Protein AF-A0A1B6K1M4-F1 (afdb_monomer_lite)

Secondary structure (DSSP, 8-state):
------SSTT-PPP--TTS------EEEEEEEEEE-SSS-EEEEEEEE-HHHHHHHHS----EEEEEETTEEEEE-HHHHH---SSSEEEEEEEEEETTGGG--PPP------GGGGT----S---SPPPSSPPPPGGG---TT------------S------

Structure (mmCIF, N/CA/C/O backbone):
data_AF-A0A1B6K1M4-F1
#
_entry.id   AF-A0A1B6K1M4-F1
#
loop_
_atom_site.group_PDB
_atom_site.id
_atom_site.type_symbol
_atom_site.label_atom_id
_atom_site.label_alt_id
_atom_site.label_comp_id
_atom_site.label_asym_id
_atom_site.label_entity_id
_atom_site.label_seq_id
_atom_site.pdbx_PDB_ins_code
_atom_site.Cartn_x
_atom_site.Cartn_y
_atom_site.Cartn_z
_atom_site.occupancy
_atom_site.B_iso_or_equiv
_atom_site.auth_seq_id
_atom_site.auth_comp_id
_atom_site.auth_asym_id
_atom_site.auth_atom_id
_atom_site.pdbx_PDB_model_num
ATOM 1 N N . VAL A 1 1 ? -6.035 -0.391 -32.136 1.00 66.00 1 VAL A N 1
ATOM 2 C CA . VAL A 1 1 ? -5.223 0.478 -31.255 1.00 66.00 1 VAL A CA 1
ATOM 3 C C . VAL A 1 1 ? -3.779 0.277 -31.659 1.00 66.00 1 VAL A C 1
ATOM 5 O O . VAL A 1 1 ? -3.335 -0.863 -31.642 1.00 66.00 1 VAL A O 1
ATOM 8 N N . ASN A 1 2 ? -3.099 1.333 -32.099 1.00 81.31 2 ASN A N 1
ATOM 9 C CA . ASN A 1 2 ? -1.669 1.276 -32.398 1.00 81.31 2 ASN A CA 1
ATOM 10 C C . ASN A 1 2 ? -0.923 1.697 -31.135 1.00 81.31 2 ASN A C 1
ATOM 12 O O . ASN A 1 2 ? -1.184 2.777 -30.614 1.00 81.31 2 ASN A O 1
ATOM 16 N N . ILE A 1 3 ? -0.060 0.822 -30.622 1.00 83.56 3 ILE A N 1
ATOM 17 C CA . ILE A 1 3 ? 0.713 1.065 -29.404 1.00 83.56 3 ILE A CA 1
ATOM 18 C C . ILE A 1 3 ? 2.174 1.167 -29.810 1.00 83.56 3 ILE A C 1
ATOM 20 O O . ILE A 1 3 ? 2.714 0.246 -30.422 1.00 83.56 3 ILE A O 1
ATOM 24 N N . THR A 1 4 ? 2.801 2.276 -29.439 1.00 86.50 4 THR A N 1
ATOM 25 C CA . THR A 1 4 ? 4.212 2.536 -29.704 1.00 86.50 4 THR A CA 1
ATOM 26 C C . THR A 1 4 ? 4.883 2.883 -28.388 1.00 86.50 4 THR A C 1
ATOM 28 O O . THR A 1 4 ? 4.368 3.690 -27.617 1.00 86.50 4 THR A O 1
ATOM 31 N N . LYS A 1 5 ? 6.030 2.260 -28.119 1.00 85.31 5 LYS A N 1
ATOM 32 C CA . LYS A 1 5 ? 6.867 2.621 -26.977 1.00 85.31 5 LYS A CA 1
ATOM 33 C C . LYS A 1 5 ? 7.569 3.946 -27.279 1.00 85.31 5 LYS A C 1
ATOM 35 O O . LYS A 1 5 ? 8.157 4.083 -28.346 1.00 85.31 5 LYS A O 1
ATOM 40 N N . LEU A 1 6 ? 7.528 4.879 -26.333 1.00 83.56 6 LEU A N 1
ATOM 41 C CA . LEU A 1 6 ? 8.343 6.092 -26.370 1.00 83.56 6 LEU A CA 1
ATOM 42 C C . LEU A 1 6 ? 9.733 5.787 -25.796 1.00 83.56 6 LEU A C 1
ATOM 44 O O . LEU A 1 6 ? 9.848 5.098 -24.777 1.00 83.56 6 LEU A O 1
ATOM 48 N N . ASP A 1 7 ? 10.785 6.271 -26.457 1.00 75.50 7 ASP A N 1
ATOM 49 C CA . ASP A 1 7 ? 12.167 6.057 -26.011 1.00 75.50 7 ASP A CA 1
ATOM 50 C C . ASP A 1 7 ? 12.537 6.992 -24.856 1.00 75.50 7 ASP A C 1
ATOM 52 O O . ASP A 1 7 ? 13.331 6.618 -23.984 1.00 75.50 7 ASP A O 1
ATOM 56 N N . ARG A 1 8 ? 11.935 8.187 -24.810 1.00 71.06 8 ARG A N 1
ATOM 57 C CA . ARG A 1 8 ? 12.034 9.120 -23.685 1.00 71.06 8 ARG A CA 1
ATOM 58 C C . ARG A 1 8 ? 10.644 9.549 -23.210 1.00 71.06 8 ARG A C 1
ATOM 60 O O . ARG A 1 8 ? 9.743 9.706 -24.029 1.00 71.06 8 ARG A O 1
ATOM 67 N N . PRO A 1 9 ? 10.473 9.788 -21.899 1.00 64.56 9 PRO A N 1
ATOM 68 C CA . PRO A 1 9 ? 9.191 10.213 -21.335 1.00 64.56 9 PRO A CA 1
ATOM 69 C C . PRO A 1 9 ? 8.696 11.561 -21.888 1.00 64.56 9 PRO A C 1
ATOM 71 O O . PRO A 1 9 ? 7.492 11.761 -21.982 1.00 64.56 9 PRO A O 1
ATOM 74 N N . ASP A 1 10 ? 9.607 12.443 -22.318 1.00 65.38 10 ASP A N 1
ATOM 75 C CA . ASP A 1 10 ? 9.283 13.774 -22.859 1.00 65.38 10 ASP A CA 1
ATOM 76 C C . ASP A 1 10 ? 9.211 13.821 -24.398 1.00 65.38 10 ASP A C 1
ATOM 78 O O . ASP A 1 10 ? 9.117 14.907 -24.984 1.00 65.38 10 ASP A O 1
ATOM 82 N N . ASP A 1 11 ? 9.301 12.674 -25.084 1.00 67.19 11 ASP A N 1
ATOM 83 C CA . ASP A 1 11 ? 9.216 12.654 -26.545 1.00 67.19 11 ASP A CA 1
ATOM 84 C C . ASP A 1 11 ? 7.816 13.113 -26.978 1.00 67.19 11 ASP A C 1
ATOM 86 O O . ASP A 1 11 ? 6.799 12.456 -26.750 1.00 67.19 11 ASP A O 1
ATOM 90 N N . THR A 1 12 ? 7.758 14.285 -27.609 1.00 60.47 12 THR A N 1
ATOM 91 C CA . THR A 1 12 ? 6.511 14.874 -28.094 1.00 60.47 12 THR A CA 1
ATOM 92 C C . THR A 1 12 ? 6.084 14.153 -29.363 1.00 60.47 12 THR A C 1
ATOM 94 O O . THR A 1 12 ? 6.797 14.160 -30.366 1.00 60.47 12 THR A O 1
ATOM 97 N N . ILE A 1 13 ? 4.900 13.540 -29.337 1.00 64.19 13 ILE A N 1
ATOM 98 C CA . ILE A 1 13 ? 4.333 12.901 -30.524 1.00 64.19 13 ILE A CA 1
ATOM 99 C C . ILE A 1 13 ? 3.894 14.018 -31.485 1.00 64.19 13 ILE A C 1
ATOM 101 O O . ILE A 1 13 ? 3.104 14.878 -31.080 1.00 64.19 13 ILE A O 1
ATOM 105 N N . PRO A 1 14 ? 4.391 14.057 -32.737 1.00 58.38 14 PRO A N 1
ATOM 106 C CA . PRO A 1 14 ? 3.958 15.051 -33.708 1.00 58.38 14 PRO A CA 1
ATOM 107 C C . PRO A 1 14 ? 2.439 14.985 -33.887 1.00 58.38 14 PRO A C 1
ATOM 109 O O . PRO A 1 14 ? 1.878 13.929 -34.172 1.00 58.38 14 PRO A O 1
ATOM 112 N N . SER A 1 15 ? 1.759 16.119 -33.717 1.00 56.56 15 SER A N 1
ATOM 113 C CA . SER A 1 15 ? 0.362 16.253 -34.127 1.00 56.56 15 SER A CA 1
ATOM 114 C C . SER A 1 15 ? 0.325 16.257 -35.655 1.00 56.56 15 SER A C 1
ATOM 116 O O . SER A 1 15 ? 0.548 17.295 -36.283 1.00 56.56 15 SER A O 1
ATOM 118 N N . ASP A 1 16 ? 0.063 15.100 -36.259 1.00 57.03 16 ASP A N 1
ATOM 119 C CA . ASP A 1 16 ? -0.242 15.020 -37.686 1.00 57.03 16 ASP A CA 1
ATOM 120 C C . ASP A 1 16 ? -1.590 15.701 -37.932 1.00 57.03 16 ASP A C 1
ATOM 122 O O . ASP A 1 16 ? -2.657 15.106 -37.802 1.00 57.03 16 ASP A O 1
ATOM 126 N N . LYS A 1 17 ? -1.545 16.987 -38.293 1.00 54.59 17 LYS A N 1
ATOM 127 C CA . LYS A 1 17 ? -2.733 17.819 -38.554 1.00 54.59 17 LYS A CA 1
ATOM 128 C C . LYS A 1 17 ? -3.598 17.323 -39.721 1.00 54.59 17 LYS A C 1
ATOM 130 O O . LYS A 1 17 ? -4.690 17.850 -39.916 1.00 54.59 17 LYS A O 1
ATOM 135 N N . GLU A 1 18 ? -3.126 16.343 -40.489 1.00 55.97 18 GLU A N 1
ATOM 136 C CA . GLU A 1 18 ? -3.859 15.737 -41.607 1.00 55.97 18 GLU A CA 1
ATOM 137 C C . GLU A 1 18 ? -4.731 14.542 -41.193 1.00 55.97 18 GLU A C 1
ATOM 139 O O . GLU A 1 18 ? -5.617 14.151 -41.953 1.00 55.97 18 GLU A O 1
ATOM 144 N N . THR A 1 19 ? -4.562 13.999 -39.979 1.00 57.12 19 THR A N 1
ATOM 145 C CA . THR A 1 19 ? -5.352 12.852 -39.508 1.00 57.12 19 THR A CA 1
ATOM 146 C C . THR A 1 19 ? -5.949 13.153 -38.134 1.00 57.12 19 THR A C 1
ATOM 148 O O . THR A 1 19 ? -5.227 13.471 -37.199 1.00 57.12 19 THR A O 1
ATOM 151 N N . TYR A 1 20 ? -7.272 13.031 -37.977 1.00 59.97 20 TYR A N 1
ATOM 152 C CA . TYR A 1 20 ? -7.995 13.193 -36.699 1.00 59.97 20 TYR A CA 1
ATOM 153 C C . TYR A 1 20 ? -7.708 12.053 -35.695 1.00 59.97 20 TYR A C 1
ATOM 155 O O . TYR A 1 20 ? -8.627 11.484 -35.106 1.00 59.97 20 TYR A O 1
ATOM 163 N N . LEU A 1 21 ? -6.450 11.649 -35.532 1.00 68.00 21 LEU A N 1
ATOM 164 C CA . LEU A 1 21 ? -6.063 10.607 -34.589 1.00 68.00 21 LEU A CA 1
ATOM 165 C C . LEU A 1 21 ? -5.816 11.246 -33.224 1.00 68.00 21 LEU A C 1
ATOM 167 O O . LEU A 1 21 ? -4.901 12.046 -33.051 1.00 68.00 21 LEU A O 1
ATOM 171 N N . GLN A 1 22 ? -6.662 10.894 -32.258 1.00 77.44 22 GLN A N 1
ATOM 172 C CA . GLN A 1 22 ? -6.425 11.207 -30.856 1.00 77.44 22 GLN A CA 1
ATOM 173 C C . GLN A 1 22 ? -5.299 10.310 -30.337 1.00 77.44 22 GLN A C 1
ATOM 175 O O . GLN A 1 22 ? -5.372 9.084 -30.449 1.00 77.44 22 GLN A O 1
ATOM 180 N N . THR A 1 23 ? -4.277 10.934 -29.761 1.00 82.00 23 THR A N 1
ATOM 181 C CA . THR A 1 23 ? -3.118 10.251 -29.191 1.00 82.00 23 THR A CA 1
ATOM 182 C C . THR A 1 23 ? -3.053 10.549 -27.704 1.00 82.00 23 THR A C 1
ATOM 184 O O . THR A 1 23 ? -3.084 11.708 -27.305 1.00 82.00 23 THR A O 1
ATOM 187 N N . GLU A 1 24 ? -2.927 9.499 -26.899 1.00 86.81 24 GLU A N 1
ATOM 188 C CA . GLU A 1 24 ? -2.842 9.580 -25.443 1.00 86.81 24 GLU A CA 1
ATOM 189 C C . GLU A 1 24 ? -1.553 8.904 -24.976 1.00 86.81 24 GLU A C 1
ATOM 191 O O . GLU A 1 24 ? -1.190 7.832 -25.469 1.00 86.81 24 GLU A O 1
ATOM 196 N N . VAL A 1 25 ? -0.864 9.529 -24.022 1.00 88.62 25 VAL A N 1
ATOM 197 C CA . VAL A 1 25 ? 0.369 8.996 -23.431 1.00 88.62 25 VAL A CA 1
ATOM 198 C C . VAL A 1 25 ? 0.025 8.300 -22.122 1.00 88.62 25 VAL A C 1
ATOM 200 O O . VAL A 1 25 ? -0.744 8.823 -21.315 1.00 88.62 25 VAL A O 1
ATOM 203 N N . TYR A 1 26 ? 0.599 7.118 -21.913 1.00 91.19 26 TYR A N 1
ATOM 204 C CA . TYR A 1 26 ? 0.410 6.327 -20.704 1.00 91.19 26 TYR A CA 1
ATOM 205 C C . TYR A 1 26 ? 1.756 5.991 -20.068 1.00 91.19 26 TYR A C 1
ATOM 207 O O . TYR A 1 26 ? 2.674 5.547 -20.757 1.00 91.19 26 TYR A O 1
ATOM 215 N N . ASP A 1 27 ? 1.831 6.131 -18.748 1.00 91.00 27 ASP A N 1
ATOM 216 C CA . ASP A 1 27 ? 2.978 5.740 -17.936 1.00 91.00 27 ASP A CA 1
ATOM 217 C C . ASP A 1 27 ? 2.739 4.376 -17.295 1.00 91.00 27 ASP A C 1
ATOM 219 O O . ASP A 1 27 ? 1.635 4.071 -16.836 1.00 91.00 27 ASP A O 1
ATOM 223 N N . LEU A 1 28 ? 3.789 3.559 -17.217 1.00 93.56 28 LEU A N 1
ATOM 224 C CA . LEU A 1 28 ? 3.761 2.339 -16.419 1.00 93.56 28 LEU A CA 1
ATOM 225 C C . LEU A 1 28 ? 3.891 2.718 -14.943 1.00 93.56 28 LEU A C 1
ATOM 227 O O . LEU A 1 28 ? 4.919 3.253 -14.527 1.00 93.56 28 LEU A O 1
ATOM 231 N N . CYS A 1 29 ? 2.876 2.404 -14.144 1.00 93.69 29 CYS A N 1
ATOM 232 C CA . CYS A 1 29 ? 2.844 2.762 -12.726 1.00 93.69 29 CYS A CA 1
ATOM 233 C C . CYS A 1 29 ? 3.091 1.566 -11.810 1.00 93.69 29 CYS A C 1
ATOM 235 O O . CYS A 1 29 ? 3.621 1.736 -10.715 1.00 93.69 29 CYS A O 1
ATOM 237 N N . ALA A 1 30 ? 2.707 0.361 -12.232 1.00 96.88 30 ALA A N 1
ATOM 238 C CA . ALA A 1 30 ? 2.936 -0.843 -11.449 1.00 96.88 30 ALA A CA 1
ATOM 239 C C . ALA A 1 30 ? 3.038 -2.095 -12.318 1.00 96.88 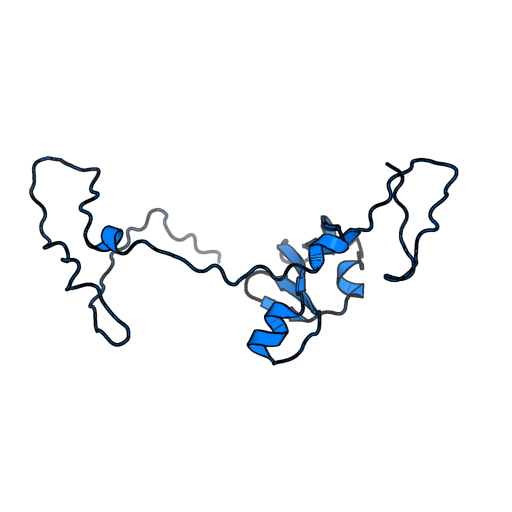30 ALA A C 1
ATOM 241 O O . ALA A 1 30 ? 2.446 -2.178 -13.396 1.00 96.88 30 ALA A O 1
ATOM 242 N N . VAL A 1 31 ? 3.758 -3.090 -11.811 1.00 97.81 31 VAL A N 1
ATOM 243 C CA . VAL A 1 31 ? 3.835 -4.435 -12.374 1.00 97.81 31 VAL A CA 1
ATOM 244 C C . VAL A 1 31 ? 3.700 -5.447 -11.248 1.00 97.81 31 VAL A C 1
ATOM 246 O O . VAL A 1 31 ? 4.410 -5.361 -10.252 1.00 97.81 31 VAL A O 1
ATOM 249 N N . VAL A 1 32 ? 2.823 -6.431 -11.412 1.00 97.81 32 VAL A N 1
ATOM 250 C CA . VAL A 1 32 ? 2.778 -7.609 -10.541 1.00 97.81 32 VAL A CA 1
ATOM 251 C C . VAL A 1 32 ? 3.480 -8.746 -11.259 1.00 97.81 32 VAL A C 1
ATOM 253 O O . VAL A 1 32 ? 3.119 -9.076 -12.392 1.00 97.81 32 VAL A O 1
ATOM 256 N N . CYS A 1 33 ? 4.479 -9.334 -10.610 1.00 96.81 33 CYS A N 1
ATOM 257 C CA . CYS A 1 33 ? 5.224 -10.474 -11.125 1.00 96.81 33 CYS A CA 1
ATOM 258 C C . CYS A 1 33 ? 4.973 -11.704 -10.262 1.00 96.81 33 CYS A C 1
ATOM 260 O O . CYS A 1 33 ? 4.955 -11.621 -9.036 1.00 96.81 33 CYS A O 1
ATOM 262 N N . TYR A 1 34 ? 4.854 -12.850 -10.913 1.00 96.00 34 TYR A N 1
ATOM 263 C CA . TYR A 1 34 ? 4.986 -14.145 -10.276 1.00 96.00 34 TYR A CA 1
ATOM 264 C C . TYR A 1 34 ? 6.462 -14.533 -10.215 1.00 96.00 34 TYR A C 1
ATOM 266 O O . TYR A 1 34 ? 7.156 -14.534 -11.237 1.00 96.00 34 TYR A O 1
ATOM 274 N N . VAL A 1 35 ? 6.930 -14.847 -9.009 1.00 93.94 35 VAL A N 1
ATOM 275 C CA . VAL A 1 35 ? 8.300 -15.275 -8.736 1.00 93.94 35 VAL A CA 1
ATOM 276 C C . VAL A 1 35 ? 8.310 -16.787 -8.517 1.00 93.94 35 VAL A C 1
ATOM 278 O O . VAL A 1 35 ? 7.731 -17.296 -7.557 1.00 93.94 35 VAL A O 1
ATOM 281 N N . HIS A 1 36 ? 8.940 -17.507 -9.445 1.00 86.38 36 HIS A N 1
ATOM 282 C CA . HIS A 1 36 ? 9.072 -18.964 -9.464 1.00 86.38 36 HIS A CA 1
ATOM 283 C C . HIS A 1 36 ? 10.417 -19.397 -8.853 1.00 86.38 36 HIS A C 1
ATOM 285 O O . HIS A 1 36 ? 11.254 -19.978 -9.536 1.00 86.38 36 HIS A O 1
ATOM 291 N N . GLU A 1 37 ? 10.641 -19.094 -7.574 1.00 81.00 37 GLU A N 1
ATOM 292 C CA . GLU A 1 37 ? 11.775 -19.628 -6.796 1.00 81.00 37 GLU A CA 1
ATOM 293 C C . GLU A 1 37 ? 11.280 -20.600 -5.703 1.00 81.00 37 GLU A C 1
ATOM 295 O O . GLU A 1 37 ? 10.177 -21.141 -5.817 1.00 81.00 37 GLU A O 1
ATOM 300 N N . GLU A 1 38 ? 12.082 -20.869 -4.659 1.00 71.31 38 GLU A N 1
ATOM 301 C CA . GLU A 1 38 ? 11.785 -21.871 -3.613 1.00 71.31 38 GLU A CA 1
ATOM 302 C C . GLU A 1 38 ? 10.408 -21.692 -2.961 1.00 71.31 38 GLU A C 1
ATOM 304 O O . GLU A 1 38 ? 9.759 -22.669 -2.582 1.00 71.31 38 GLU A O 1
ATOM 309 N N . ARG A 1 39 ? 9.930 -20.447 -2.880 1.00 76.56 39 ARG A N 1
ATOM 310 C CA . ARG A 1 39 ? 8.562 -20.115 -2.489 1.00 76.56 39 ARG A CA 1
ATOM 311 C C . ARG A 1 39 ? 7.909 -19.319 -3.604 1.00 76.56 39 ARG A C 1
ATOM 313 O O . ARG A 1 39 ? 8.315 -18.205 -3.919 1.00 76.56 39 ARG A O 1
ATOM 320 N N . ARG A 1 40 ? 6.883 -19.919 -4.200 1.00 88.19 40 ARG A N 1
ATOM 321 C CA . ARG A 1 40 ? 6.061 -19.303 -5.240 1.00 88.19 40 ARG A CA 1
ATOM 322 C C . ARG A 1 40 ? 5.306 -18.132 -4.625 1.00 88.19 40 ARG A C 1
ATOM 324 O O . ARG A 1 40 ? 4.444 -18.364 -3.782 1.00 88.19 40 ARG A O 1
ATOM 331 N N . ASN A 1 41 ? 5.617 -16.908 -5.040 1.00 92.94 41 ASN A N 1
ATOM 332 C CA . ASN A 1 41 ? 4.927 -15.721 -4.538 1.00 92.94 41 ASN A CA 1
ATOM 333 C C . ASN A 1 41 ? 4.620 -14.715 -5.651 1.00 92.94 41 ASN A C 1
ATOM 335 O O . ASN A 1 41 ? 5.187 -14.770 -6.747 1.00 92.94 41 ASN A O 1
ATOM 339 N N . LEU A 1 42 ? 3.714 -13.789 -5.358 1.00 96.00 42 LEU A N 1
ATOM 340 C CA . LEU A 1 42 ? 3.471 -12.601 -6.158 1.00 96.00 42 LEU A CA 1
ATOM 341 C C . LEU A 1 42 ? 4.185 -11.413 -5.517 1.00 96.00 42 LEU A C 1
ATOM 343 O O . LEU A 1 42 ? 4.054 -11.168 -4.323 1.00 96.00 42 LEU A O 1
ATOM 347 N N . VAL A 1 43 ? 4.905 -10.649 -6.332 1.00 96.31 43 VAL A N 1
ATOM 348 C CA . VAL A 1 43 ? 5.548 -9.403 -5.907 1.00 96.31 43 VAL A CA 1
ATOM 349 C C . VAL A 1 43 ? 5.004 -8.239 -6.720 1.00 96.31 43 VAL A C 1
ATOM 351 O O . VAL A 1 43 ? 4.838 -8.336 -7.940 1.00 96.31 43 VAL A O 1
ATOM 354 N N . GLY A 1 44 ? 4.721 -7.129 -6.045 1.00 97.81 44 GLY A N 1
ATOM 355 C CA . GLY A 1 44 ? 4.296 -5.884 -6.678 1.00 97.81 44 GLY A CA 1
ATOM 356 C C . GLY A 1 44 ? 5.472 -4.929 -6.815 1.00 97.81 44 GLY A C 1
ATOM 357 O O . GLY A 1 44 ? 6.128 -4.623 -5.830 1.00 97.81 44 GLY A O 1
ATOM 358 N N . ILE A 1 45 ? 5.740 -4.426 -8.013 1.00 98.12 45 ILE A N 1
ATOM 359 C CA . ILE A 1 45 ? 6.731 -3.377 -8.255 1.00 98.12 45 ILE A CA 1
ATOM 360 C C . ILE A 1 45 ? 5.966 -2.120 -8.652 1.00 98.12 45 ILE A C 1
ATOM 362 O O . ILE A 1 45 ? 5.276 -2.128 -9.667 1.00 98.12 45 ILE A O 1
ATOM 366 N N . MET A 1 46 ? 6.036 -1.059 -7.850 1.00 97.31 46 MET A N 1
ATOM 367 C CA . MET A 1 46 ? 5.175 0.122 -7.991 1.00 97.31 46 MET A CA 1
ATOM 368 C C . MET A 1 46 ? 5.983 1.418 -7.963 1.00 97.31 46 MET A C 1
ATOM 370 O O . MET A 1 46 ? 6.904 1.565 -7.158 1.00 97.31 46 MET A O 1
ATOM 374 N N . ASN A 1 47 ? 5.624 2.364 -8.831 1.00 94.81 47 ASN A N 1
ATOM 375 C CA . ASN A 1 47 ? 6.128 3.729 -8.796 1.00 94.81 47 ASN A CA 1
ATOM 376 C C . ASN A 1 47 ? 5.326 4.530 -7.770 1.00 94.81 47 ASN A C 1
ATOM 378 O O . ASN A 1 47 ? 4.123 4.743 -7.929 1.00 94.81 47 ASN A O 1
ATOM 382 N N . VAL A 1 48 ? 5.996 4.972 -6.713 1.00 91.94 48 VAL A N 1
ATOM 383 C CA . VAL A 1 48 ? 5.406 5.825 -5.688 1.00 91.94 48 VAL A CA 1
ATOM 384 C C . VAL A 1 48 ? 5.716 7.274 -6.038 1.00 91.94 48 VAL A C 1
ATOM 386 O O . VAL A 1 48 ? 6.878 7.664 -6.152 1.00 91.94 48 VAL A O 1
ATOM 389 N N . GLY A 1 49 ? 4.658 8.061 -6.236 1.00 87.44 49 GLY A N 1
ATOM 390 C CA . GLY A 1 49 ? 4.756 9.464 -6.623 1.00 87.44 49 GLY A CA 1
ATOM 391 C C . GLY A 1 49 ? 5.219 10.399 -5.493 1.00 87.44 49 GLY A C 1
ATOM 392 O O . GLY A 1 49 ? 5.265 10.019 -4.317 1.00 87.44 49 GLY A O 1
ATOM 393 N N . PRO A 1 50 ? 5.479 11.676 -5.821 1.00 85.31 50 PRO A N 1
ATOM 394 C CA . PRO A 1 50 ? 6.120 12.635 -4.922 1.00 85.31 50 PRO A CA 1
ATOM 395 C C . PRO A 1 50 ? 5.297 12.979 -3.678 1.00 85.31 50 PRO A C 1
ATOM 397 O O . PRO A 1 50 ? 5.869 13.366 -2.665 1.00 85.31 50 PRO A O 1
ATOM 400 N N . GLY A 1 51 ? 3.970 12.815 -3.706 1.00 84.50 51 GLY A N 1
ATOM 401 C CA . GLY A 1 51 ? 3.109 13.160 -2.570 1.00 84.50 51 GLY A CA 1
ATOM 402 C C . GLY A 1 51 ? 3.414 12.365 -1.293 1.00 84.50 51 GLY A C 1
ATOM 403 O O . GLY A 1 51 ? 3.334 12.915 -0.196 1.00 84.50 51 GLY A O 1
ATOM 404 N N . TYR A 1 52 ? 3.796 11.088 -1.410 1.00 85.00 52 TYR A N 1
ATOM 405 C CA . TYR A 1 52 ? 4.227 10.286 -0.258 1.00 85.00 52 TYR A CA 1
ATOM 406 C C . TYR A 1 52 ? 5.585 10.764 0.272 1.00 85.00 52 TYR A C 1
ATOM 408 O O . TYR A 1 52 ? 5.720 11.073 1.456 1.00 85.00 52 TYR A O 1
ATOM 416 N N . HIS A 1 53 ? 6.567 10.903 -0.619 1.00 87.06 53 HIS A N 1
ATOM 417 C CA . HIS A 1 53 ? 7.924 11.331 -0.275 1.00 87.06 53 HIS A CA 1
ATOM 418 C C . HIS A 1 53 ? 7.969 12.743 0.314 1.00 87.06 53 HIS A C 1
ATOM 420 O O . HIS A 1 53 ? 8.755 13.015 1.221 1.00 87.06 53 HIS A O 1
ATOM 426 N N . GLN A 1 54 ? 7.064 13.623 -0.112 1.00 86.88 54 GLN A N 1
ATOM 427 C CA . GLN A 1 54 ? 6.936 14.951 0.467 1.00 86.88 54 GLN A CA 1
ATOM 428 C C . GLN A 1 54 ? 6.470 14.881 1.926 1.00 86.88 54 GLN A C 1
ATOM 430 O O . GLN A 1 54 ? 7.012 15.595 2.766 1.00 86.88 54 GLN A O 1
ATOM 435 N N . ARG A 1 55 ? 5.511 14.003 2.253 1.00 83.88 55 ARG A N 1
ATOM 436 C CA . ARG A 1 55 ? 5.006 13.842 3.628 1.00 83.88 55 ARG A CA 1
ATOM 437 C C . ARG A 1 55 ? 6.007 13.158 4.556 1.00 83.88 55 ARG A C 1
ATOM 439 O O . ARG A 1 55 ? 6.091 13.532 5.719 1.00 83.88 55 ARG A O 1
ATOM 446 N N . THR A 1 56 ? 6.738 12.160 4.064 1.00 85.00 56 THR A N 1
ATOM 447 C CA . THR A 1 56 ? 7.626 11.340 4.905 1.00 85.00 56 THR A CA 1
ATOM 448 C C . THR A 1 56 ? 9.052 11.888 4.989 1.00 85.00 56 THR A C 1
ATOM 450 O O . THR A 1 56 ? 9.660 11.821 6.053 1.00 85.00 56 THR A O 1
ATOM 453 N N . SER A 1 57 ? 9.595 12.432 3.895 1.00 85.25 57 SER A N 1
ATOM 454 C CA . SER A 1 57 ? 10.998 12.871 3.796 1.00 85.25 57 SER A CA 1
ATOM 455 C C . SER A 1 57 ? 11.187 14.300 3.273 1.00 85.25 57 SER A C 1
ATOM 457 O O . SER A 1 57 ? 12.323 14.752 3.149 1.00 85.25 57 SER A O 1
ATOM 459 N N . GLY A 1 58 ? 10.109 15.025 2.952 1.00 86.19 58 GLY A N 1
ATOM 460 C CA . GLY A 1 58 ? 10.175 16.391 2.417 1.00 86.19 58 GLY A CA 1
ATOM 461 C C . GLY A 1 58 ? 10.674 16.492 0.970 1.00 86.19 58 GLY A C 1
ATOM 462 O O . GLY A 1 58 ? 10.894 17.596 0.478 1.00 86.19 58 GLY A O 1
ATOM 463 N N . THR A 1 59 ? 10.856 15.366 0.275 1.00 86.19 59 THR A N 1
ATOM 464 C CA . THR A 1 59 ? 11.384 15.315 -1.095 1.00 86.19 59 THR A CA 1
ATOM 465 C C . THR A 1 59 ? 10.263 15.149 -2.116 1.00 86.19 59 THR A C 1
ATOM 467 O O . THR A 1 59 ? 9.333 14.375 -1.921 1.00 86.19 59 THR A O 1
ATOM 470 N N . THR A 1 60 ? 10.350 15.847 -3.246 1.00 85.81 60 THR A N 1
ATOM 471 C CA . THR A 1 60 ? 9.360 15.777 -4.336 1.00 85.81 60 THR A CA 1
ATOM 472 C C . THR A 1 60 ? 9.828 14.834 -5.444 1.00 85.81 60 THR A C 1
ATOM 474 O O . THR A 1 60 ? 9.867 15.209 -6.615 1.00 85.81 60 THR A O 1
ATOM 477 N N . VAL A 1 61 ? 10.255 13.628 -5.070 1.00 87.62 61 VAL A N 1
ATOM 478 C CA . VAL A 1 61 ? 10.775 12.619 -6.006 1.00 87.62 61 VAL A CA 1
ATOM 479 C C . VAL A 1 61 ? 9.781 11.479 -6.165 1.00 87.62 61 VAL A C 1
ATOM 481 O O . VAL A 1 61 ? 9.086 11.142 -5.212 1.00 87.62 61 VAL A O 1
ATOM 484 N N . SER A 1 62 ? 9.742 10.870 -7.348 1.00 89.44 62 SER A N 1
ATOM 485 C CA . SER A 1 62 ? 9.107 9.565 -7.539 1.00 89.44 62 SER A CA 1
ATOM 486 C C . SER A 1 62 ? 10.149 8.461 -7.388 1.00 89.44 62 SER A C 1
ATOM 488 O O . SER A 1 62 ? 11.271 8.604 -7.878 1.00 89.44 62 SER A O 1
ATOM 490 N N . GLN A 1 63 ? 9.782 7.350 -6.754 1.00 94.19 63 GLN A N 1
ATOM 491 C CA . GLN A 1 63 ? 10.681 6.224 -6.498 1.00 94.19 63 GLN A CA 1
ATOM 492 C C . GLN A 1 63 ? 9.956 4.901 -6.746 1.00 94.19 63 GLN A C 1
ATOM 494 O O . GLN A 1 63 ? 8.802 4.723 -6.366 1.00 94.19 63 GLN A O 1
ATOM 499 N N . TRP A 1 64 ? 10.639 3.954 -7.387 1.00 97.19 64 TRP A N 1
ATOM 500 C CA . TRP A 1 64 ? 10.120 2.599 -7.547 1.00 97.19 64 TRP A CA 1
ATOM 501 C C . TRP A 1 64 ? 10.401 1.764 -6.300 1.00 97.19 64 TRP A C 1
ATOM 503 O O . TRP A 1 64 ? 11.482 1.860 -5.713 1.00 97.19 64 TRP A O 1
ATOM 513 N N . TYR A 1 65 ? 9.438 0.932 -5.924 1.00 97.88 65 TYR A N 1
ATOM 514 C CA . TYR A 1 65 ? 9.512 0.022 -4.785 1.00 97.88 65 TYR A CA 1
ATOM 515 C C . TYR A 1 65 ? 9.067 -1.376 -5.188 1.00 97.88 65 TYR A C 1
ATOM 517 O O . TYR A 1 65 ? 8.133 -1.517 -5.974 1.00 97.88 65 TYR A O 1
ATOM 525 N N . ILE A 1 66 ? 9.703 -2.394 -4.613 1.00 97.62 66 ILE A N 1
ATOM 526 C CA . ILE A 1 66 ? 9.199 -3.765 -4.605 1.00 97.62 66 ILE A CA 1
ATOM 527 C C . ILE A 1 66 ? 8.485 -4.036 -3.279 1.00 97.62 66 ILE A C 1
ATOM 529 O O . ILE A 1 66 ? 8.985 -3.681 -2.211 1.00 97.62 66 ILE A O 1
ATOM 533 N N . PHE A 1 67 ? 7.318 -4.658 -3.378 1.00 97.56 67 PHE A N 1
ATOM 534 C CA . PHE A 1 67 ? 6.444 -5.078 -2.296 1.00 97.56 67 PHE A CA 1
ATOM 535 C C . PHE A 1 67 ? 6.341 -6.601 -2.343 1.00 97.56 67 PHE A C 1
ATOM 537 O O . PHE A 1 67 ? 5.880 -7.169 -3.338 1.00 97.56 67 PHE A O 1
ATOM 544 N N . ASN A 1 68 ? 6.785 -7.243 -1.270 1.00 95.00 68 ASN A N 1
ATOM 545 C CA . ASN A 1 68 ? 6.709 -8.681 -1.053 1.00 95.00 68 ASN A CA 1
ATOM 546 C C . ASN A 1 68 ? 6.178 -8.906 0.365 1.00 95.00 68 ASN A C 1
ATOM 548 O O . ASN A 1 68 ? 6.932 -8.804 1.335 1.00 95.00 68 ASN A O 1
ATOM 552 N N . ASP A 1 69 ? 4.869 -9.119 0.475 1.00 93.00 69 ASP A N 1
ATOM 553 C CA . ASP A 1 69 ? 4.127 -9.129 1.737 1.00 93.00 69 ASP A CA 1
ATOM 554 C C . ASP A 1 69 ? 4.392 -7.857 2.566 1.00 93.00 69 ASP A C 1
ATOM 556 O O . ASP A 1 69 ? 4.004 -6.755 2.177 1.00 93.00 69 ASP A O 1
ATOM 560 N N . PHE A 1 70 ? 5.091 -7.990 3.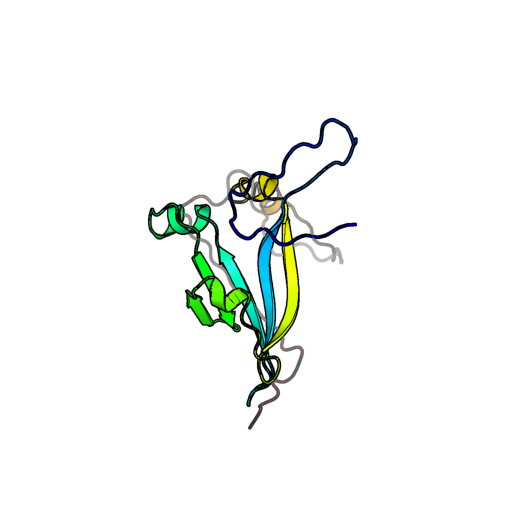695 1.00 94.25 70 PHE A N 1
ATOM 561 C CA . PHE A 1 70 ? 5.463 -6.882 4.581 1.00 94.25 70 PHE A CA 1
ATOM 562 C C . PHE A 1 70 ? 6.824 -6.260 4.231 1.00 94.25 70 PHE A C 1
ATOM 564 O O . PHE A 1 70 ? 7.209 -5.244 4.810 1.00 94.25 70 PHE A O 1
ATOM 571 N N . SER A 1 71 ? 7.578 -6.872 3.312 1.00 95.38 71 SER A N 1
ATOM 572 C CA . SER A 1 71 ? 8.885 -6.385 2.880 1.00 95.38 71 SER A CA 1
ATOM 573 C C . SER A 1 71 ? 8.726 -5.372 1.753 1.00 95.38 71 SER A C 1
ATOM 575 O O . SER A 1 71 ? 8.230 -5.690 0.671 1.00 95.38 71 SER A O 1
ATOM 577 N N . ILE A 1 72 ? 9.158 -4.141 2.016 1.00 97.00 72 ILE A N 1
ATOM 578 C CA . ILE A 1 72 ? 9.063 -3.017 1.086 1.00 97.00 72 ILE A CA 1
ATOM 579 C C . ILE A 1 72 ? 10.463 -2.447 0.905 1.00 97.00 72 ILE A C 1
ATOM 581 O O . ILE A 1 72 ? 11.091 -2.022 1.875 1.00 97.00 72 ILE A O 1
ATOM 585 N N . SER A 1 73 ? 10.972 -2.447 -0.326 1.00 97.56 73 SER A N 1
ATOM 586 C CA . SER A 1 73 ? 12.341 -1.999 -0.617 1.00 97.56 73 SER A CA 1
ATOM 587 C C . SER A 1 73 ? 12.399 -1.124 -1.869 1.00 97.56 73 SER A C 1
ATOM 589 O O . SER A 1 73 ? 11.723 -1.435 -2.850 1.00 97.56 73 SER A O 1
ATOM 591 N N . PRO A 1 74 ? 13.183 -0.030 -1.876 1.00 96.88 74 PRO A N 1
ATOM 592 C CA . PRO A 1 74 ? 13.358 0.787 -3.070 1.00 96.88 74 PRO A CA 1
ATOM 593 C C . PRO A 1 74 ? 14.153 0.018 -4.133 1.00 96.88 74 PRO A C 1
ATOM 595 O O . PRO A 1 74 ? 15.124 -0.668 -3.820 1.00 96.88 74 PRO A O 1
ATOM 598 N N . VAL A 1 75 ? 13.761 0.165 -5.396 1.00 97.69 75 VAL A N 1
ATOM 599 C CA . VAL A 1 75 ? 14.425 -0.444 -6.559 1.00 97.69 75 VAL A CA 1
ATOM 600 C C . VAL A 1 75 ? 14.590 0.575 -7.684 1.00 97.69 75 VAL A C 1
ATOM 602 O O . VAL A 1 75 ? 13.918 1.605 -7.719 1.00 97.69 75 VAL A O 1
ATOM 605 N N . ALA A 1 76 ? 15.497 0.310 -8.620 1.00 96.50 76 ALA A N 1
ATOM 606 C CA . ALA A 1 76 ? 15.633 1.138 -9.814 1.00 96.50 76 ALA A CA 1
ATOM 607 C C . ALA A 1 76 ? 14.434 0.932 -10.764 1.00 96.50 76 ALA A C 1
ATOM 609 O O . ALA A 1 76 ? 13.810 -0.127 -10.760 1.00 96.50 76 ALA A O 1
ATOM 610 N N . SER A 1 77 ? 14.123 1.910 -11.620 1.00 94.19 77 SER A N 1
ATOM 611 C CA . SER A 1 77 ? 12.995 1.802 -12.565 1.00 94.19 77 SER A CA 1
ATOM 612 C C . SER A 1 77 ? 13.151 0.651 -13.562 1.00 94.19 77 SER A C 1
ATOM 614 O O . SER A 1 77 ? 12.160 0.063 -13.989 1.00 94.19 77 SER A O 1
ATOM 616 N N . GLN A 1 78 ? 14.391 0.287 -13.899 1.00 95.06 78 GLN A N 1
ATOM 617 C CA . GLN A 1 78 ? 14.707 -0.848 -14.764 1.00 95.06 78 GLN A CA 1
ATOM 618 C C . GLN A 1 78 ? 14.199 -2.168 -14.177 1.00 95.06 78 GLN A C 1
ATOM 620 O O . GLN A 1 78 ? 13.808 -3.049 -14.937 1.00 95.06 78 GLN A O 1
ATOM 625 N N . GLU A 1 79 ? 14.130 -2.290 -12.849 1.00 95.06 79 GLU A N 1
ATOM 626 C CA . GLU A 1 79 ? 13.634 -3.496 -12.186 1.00 95.06 79 GLU A CA 1
ATOM 627 C C . GLU A 1 79 ? 12.156 -3.753 -12.512 1.00 95.06 79 GLU A C 1
ATOM 629 O O . GLU A 1 79 ? 11.739 -4.902 -12.638 1.00 95.06 79 GLU A O 1
ATOM 634 N N . ALA A 1 80 ? 11.357 -2.705 -12.733 1.00 95.06 80 ALA A N 1
ATOM 635 C CA . ALA A 1 80 ? 9.945 -2.844 -13.094 1.00 95.06 80 ALA A CA 1
ATOM 636 C C . ALA A 1 80 ? 9.732 -3.483 -14.478 1.00 95.06 80 ALA A C 1
ATOM 638 O O . ALA A 1 80 ? 8.694 -4.093 -14.718 1.00 95.06 80 ALA A O 1
ATOM 639 N N . VAL A 1 81 ? 10.709 -3.356 -15.381 1.00 94.12 81 VAL A N 1
ATOM 640 C CA . VAL A 1 81 ? 10.633 -3.839 -16.774 1.00 94.12 81 VAL A CA 1
ATOM 641 C C . VAL A 1 81 ? 11.628 -4.958 -17.082 1.00 94.12 81 VAL A C 1
ATOM 643 O O . VAL A 1 81 ? 11.700 -5.431 -18.217 1.00 94.12 81 VAL A O 1
ATOM 646 N N . TRP A 1 82 ? 12.412 -5.381 -16.092 1.00 94.88 82 TRP A N 1
ATOM 647 C CA . TRP A 1 82 ? 13.358 -6.473 -16.239 1.00 94.88 82 TRP A CA 1
ATOM 648 C C . TRP A 1 82 ? 12.665 -7.801 -15.924 1.00 94.88 82 TRP A C 1
ATOM 650 O O . TRP A 1 82 ? 12.314 -8.082 -14.774 1.00 94.88 82 TRP A O 1
ATOM 660 N N . PHE A 1 83 ? 12.449 -8.605 -16.966 1.00 92.69 83 PHE A N 1
ATOM 661 C CA . PHE A 1 83 ? 11.787 -9.905 -16.892 1.00 92.69 83 PHE A CA 1
ATOM 662 C C . PHE A 1 83 ? 12.742 -10.988 -17.387 1.00 92.69 83 PHE A C 1
ATOM 664 O O . PHE A 1 83 ? 13.050 -11.045 -18.576 1.00 92.69 83 PHE A O 1
ATOM 671 N N . SER A 1 84 ? 13.204 -11.848 -16.479 1.00 89.56 84 SER A N 1
ATOM 672 C CA . SER A 1 84 ? 14.006 -13.023 -16.839 1.00 89.56 84 SER A CA 1
ATOM 673 C C . SER A 1 84 ? 13.165 -14.116 -17.494 1.00 89.56 84 SER A C 1
ATOM 675 O O . SER A 1 84 ? 13.699 -14.900 -18.266 1.00 89.56 84 SER A O 1
ATOM 677 N N . LEU A 1 85 ? 11.858 -14.163 -17.198 1.00 89.81 85 LEU A N 1
ATOM 678 C CA . LEU A 1 85 ? 10.898 -15.210 -17.582 1.00 89.81 85 LEU A CA 1
ATOM 679 C C . LEU A 1 85 ? 11.208 -16.615 -17.039 1.00 89.81 85 LEU A C 1
ATOM 681 O O . LEU A 1 85 ? 10.285 -17.414 -16.918 1.00 89.81 85 LEU A O 1
ATOM 685 N N . ASP A 1 86 ? 12.449 -16.888 -16.641 1.00 91.25 86 ASP A N 1
ATOM 686 C CA . ASP A 1 86 ? 12.842 -18.122 -15.959 1.00 91.25 86 ASP A CA 1
ATOM 687 C C . ASP A 1 86 ? 12.313 -18.161 -14.522 1.00 91.25 86 ASP A C 1
ATOM 689 O O . ASP A 1 86 ? 11.736 -19.152 -14.082 1.00 91.25 86 ASP A O 1
ATOM 693 N N . TRP A 1 87 ? 12.490 -17.056 -13.793 1.00 92.44 87 TRP A N 1
ATOM 694 C CA . TRP A 1 87 ? 12.109 -16.957 -12.383 1.00 92.44 87 TRP A CA 1
ATOM 695 C C . TRP A 1 87 ? 11.175 -15.785 -12.093 1.00 92.44 87 TRP A C 1
ATOM 697 O O . TRP A 1 87 ? 10.454 -15.825 -11.105 1.00 92.44 87 TRP A O 1
ATOM 707 N N . LYS A 1 88 ? 11.136 -14.759 -12.952 1.00 94.38 88 LYS A N 1
ATOM 708 C CA . LYS A 1 88 ? 10.269 -13.583 -12.807 1.00 94.38 88 LYS A CA 1
ATOM 709 C C . LYS A 1 88 ? 9.378 -13.443 -14.031 1.00 94.38 88 LYS A C 1
ATOM 711 O O . LYS A 1 88 ? 9.840 -13.032 -15.100 1.00 94.38 88 LYS A O 1
ATOM 716 N N . VAL A 1 89 ? 8.102 -13.768 -13.863 1.00 95.62 89 VAL A N 1
ATOM 717 C CA . VAL A 1 89 ? 7.102 -13.743 -14.935 1.00 95.62 89 VAL A CA 1
ATOM 718 C C . VAL A 1 89 ? 6.123 -12.593 -14.684 1.00 95.62 89 VAL A C 1
ATOM 720 O O . VAL A 1 89 ? 5.473 -12.584 -13.639 1.00 95.62 89 VAL A O 1
ATOM 723 N N . PRO A 1 90 ? 5.982 -11.614 -15.595 1.00 96.19 90 PRO A N 1
ATOM 724 C CA . PRO A 1 90 ? 5.000 -10.547 -15.429 1.00 96.19 90 PRO A CA 1
ATOM 725 C C . PRO A 1 90 ? 3.573 -11.097 -15.560 1.00 96.19 90 PRO A C 1
ATOM 727 O O . PRO A 1 90 ? 3.265 -11.834 -16.495 1.00 96.19 90 PRO A O 1
ATOM 730 N N . CYS A 1 91 ? 2.694 -10.712 -14.636 1.00 96.06 91 CYS A N 1
ATOM 731 C CA . CYS A 1 91 ? 1.295 -11.149 -14.598 1.00 96.06 91 CYS A CA 1
ATOM 732 C C . CYS A 1 91 ? 0.320 -10.004 -14.873 1.00 96.06 91 CYS A C 1
ATOM 734 O O . CYS A 1 91 ? -0.645 -10.181 -15.612 1.00 96.06 91 CYS A O 1
ATOM 736 N N . VAL A 1 92 ? 0.568 -8.830 -14.287 1.00 97.44 92 VAL A N 1
ATOM 737 C CA . VAL A 1 92 ? -0.284 -7.643 -14.448 1.00 97.44 92 VAL A CA 1
ATOM 738 C C . VAL A 1 92 ? 0.602 -6.434 -14.691 1.00 97.44 92 VAL A C 1
ATOM 740 O O . VAL A 1 92 ? 1.549 -6.211 -13.943 1.00 97.44 92 VAL A O 1
ATOM 743 N N . LEU A 1 93 ? 0.289 -5.646 -15.718 1.00 96.44 93 LEU A N 1
ATOM 744 C CA . LEU A 1 93 ? 0.926 -4.359 -15.982 1.00 96.44 93 LEU A CA 1
ATOM 745 C C . LEU A 1 93 ? -0.135 -3.273 -15.854 1.00 96.44 93 LEU A C 1
ATOM 747 O O . LEU A 1 93 ? -1.163 -3.325 -16.530 1.00 96.44 93 LEU A O 1
ATOM 751 N N . TYR A 1 94 ? 0.121 -2.297 -14.995 1.00 95.56 94 TYR A N 1
ATOM 752 C CA . TYR A 1 94 ? -0.803 -1.213 -14.718 1.00 95.56 94 TYR A CA 1
ATOM 753 C C . TYR A 1 94 ? -0.281 0.090 -15.317 1.00 95.56 94 TYR A C 1
ATOM 755 O O . TYR A 1 94 ? 0.767 0.601 -14.912 1.00 95.56 94 TYR A O 1
ATOM 763 N N . TRP A 1 95 ? -1.037 0.611 -16.280 1.00 93.19 95 TRP A N 1
ATOM 764 C CA . TRP A 1 95 ? -0.734 1.834 -17.012 1.00 93.19 95 TRP A CA 1
ATOM 765 C C . TRP A 1 95 ? -1.740 2.924 -16.653 1.00 93.19 95 TRP A C 1
ATOM 767 O O . TRP A 1 95 ? -2.942 2.663 -16.591 1.00 93.19 95 TRP A O 1
ATOM 777 N N . MET A 1 96 ? -1.261 4.148 -16.456 1.00 90.31 96 MET A N 1
ATOM 778 C CA . MET A 1 96 ? -2.094 5.316 -16.169 1.00 90.31 96 MET A CA 1
ATOM 779 C C . MET A 1 96 ? -1.874 6.379 -17.237 1.00 90.31 96 MET A C 1
ATOM 781 O O . MET A 1 96 ? -0.763 6.533 -17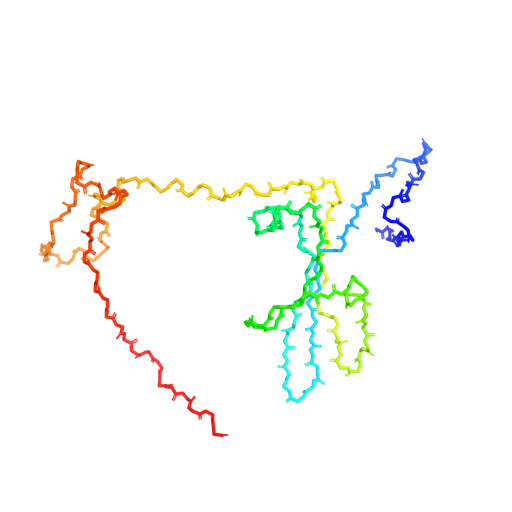.730 1.00 90.31 96 MET A O 1
ATOM 785 N N . ASN A 1 97 ? -2.923 7.115 -17.607 1.00 89.88 97 ASN A N 1
ATOM 786 C CA . ASN A 1 97 ? -2.767 8.239 -18.525 1.00 89.88 97 ASN A CA 1
ATOM 787 C C . ASN A 1 97 ? -1.836 9.286 -17.883 1.00 89.88 97 ASN A C 1
ATOM 789 O O . ASN A 1 97 ? -2.051 9.690 -16.736 1.00 89.88 97 ASN A O 1
ATOM 793 N N . HIS A 1 98 ? -0.823 9.725 -18.625 1.00 84.81 98 HIS A N 1
ATOM 794 C CA . HIS A 1 98 ? 0.229 10.622 -18.147 1.00 84.81 98 HIS A CA 1
ATOM 795 C C . HIS A 1 98 ? -0.324 11.947 -17.604 1.00 84.81 98 HIS A C 1
ATOM 797 O O . HIS A 1 98 ? 0.158 12.471 -16.608 1.00 84.81 98 HIS A O 1
ATOM 803 N N . GLN A 1 99 ? -1.394 12.479 -18.200 1.00 78.44 99 GLN A N 1
ATOM 804 C CA . GLN A 1 99 ? -2.014 13.719 -17.725 1.00 78.44 99 GLN A CA 1
ATOM 805 C C . GLN A 1 99 ? -2.760 13.508 -16.397 1.00 78.44 99 GLN A C 1
ATOM 807 O O . GLN A 1 99 ? -2.780 14.398 -15.543 1.00 78.44 99 GLN A O 1
ATOM 812 N N . SER A 1 100 ? -3.320 12.311 -16.187 1.00 72.62 100 SER A N 1
ATOM 813 C CA . SER A 1 100 ? -4.039 11.949 -14.957 1.00 72.62 100 SER A CA 1
ATOM 814 C C . SER A 1 100 ? -3.132 11.621 -13.762 1.00 72.62 100 SER A C 1
ATOM 816 O O . SER A 1 100 ? -3.587 11.716 -12.622 1.00 72.62 100 SER A O 1
ATOM 818 N N . SER A 1 101 ? -1.852 11.296 -13.987 1.00 61.81 101 SER A N 1
ATOM 819 C CA . SER A 1 101 ? -0.903 10.911 -12.925 1.00 61.81 101 SER A CA 1
ATOM 820 C C . SER A 1 101 ? -0.484 12.073 -12.010 1.00 61.81 101 SER A C 1
ATOM 822 O O . SER A 1 101 ? 0.026 11.855 -10.911 1.00 61.81 101 SER A O 1
ATOM 824 N N . SER A 1 102 ? -0.746 13.315 -12.432 1.00 59.22 102 SER A N 1
ATO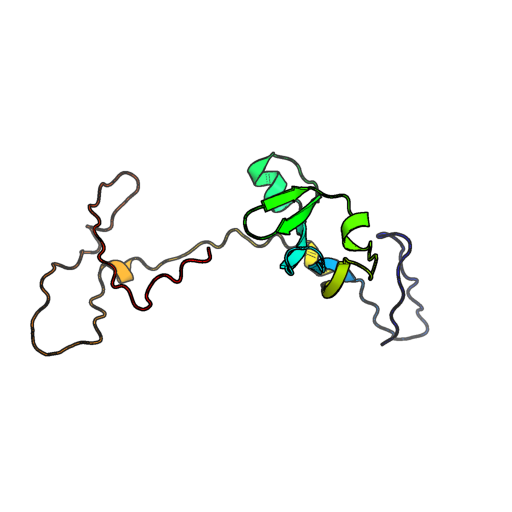M 825 C CA . SER A 1 102 ? -0.453 14.541 -11.676 1.00 59.22 102 SER A CA 1
ATOM 826 C C . SER A 1 102 ? -1.408 14.800 -10.504 1.00 59.22 102 SER A C 1
ATOM 828 O O . SER A 1 102 ? -1.117 15.625 -9.632 1.00 59.22 102 SER A O 1
ATOM 830 N N . HIS A 1 103 ? -2.540 14.094 -10.444 1.00 56.50 103 HIS A N 1
ATOM 831 C CA . HIS A 1 103 ? -3.497 14.257 -9.361 1.00 56.50 103 HIS A CA 1
ATOM 832 C C . HIS A 1 103 ? -2.998 13.545 -8.103 1.00 56.50 103 HIS A C 1
ATOM 834 O O . HIS A 1 103 ? -3.202 12.348 -7.904 1.00 56.50 103 HIS A O 1
ATOM 840 N N . VAL A 1 104 ? -2.365 14.314 -7.214 1.00 58.38 104 VAL A N 1
ATOM 841 C CA . VAL A 1 104 ? -2.202 13.927 -5.812 1.00 58.38 104 VAL A CA 1
ATOM 842 C C . VAL A 1 104 ? -3.599 13.642 -5.275 1.00 58.38 104 VAL A C 1
ATOM 844 O O . VAL A 1 104 ? -4.400 14.564 -5.121 1.00 58.38 104 VAL A O 1
ATOM 847 N N . LEU A 1 105 ? -3.905 12.367 -5.022 1.00 59.69 105 LEU A N 1
ATOM 848 C CA . LEU A 1 105 ? -5.127 12.017 -4.314 1.00 59.69 105 LEU A CA 1
ATOM 849 C C . LEU A 1 105 ? -5.086 12.761 -2.973 1.00 59.69 105 LEU A C 1
ATOM 851 O O . LEU A 1 105 ? -4.101 12.604 -2.235 1.00 59.69 105 LEU A O 1
ATOM 855 N N . PRO A 1 106 ? -6.090 13.603 -2.668 1.00 59.81 106 PRO A N 1
ATOM 856 C CA . PRO A 1 106 ? -6.185 14.221 -1.360 1.00 59.81 106 PRO A CA 1
ATOM 857 C C . PRO A 1 106 ? -6.126 13.114 -0.314 1.00 59.81 106 PRO A C 1
ATOM 859 O O . PRO A 1 106 ? -6.672 12.028 -0.527 1.00 59.81 106 PRO A O 1
ATOM 862 N N . THR A 1 107 ? -5.464 13.374 0.812 1.00 61.84 107 THR A N 1
ATOM 863 C CA . THR A 1 107 ? -5.624 12.517 1.985 1.00 61.84 107 THR A CA 1
ATOM 864 C C . THR A 1 107 ? -7.129 12.375 2.207 1.00 61.84 107 THR A C 1
ATOM 866 O O . THR A 1 107 ? -7.782 13.416 2.306 1.00 61.84 107 THR A O 1
ATOM 869 N N . PRO A 1 108 ? -7.701 11.157 2.197 1.00 61.78 108 PRO A N 1
ATOM 870 C CA . PRO A 1 108 ? -9.134 11.008 2.369 1.00 61.78 108 PRO A CA 1
ATOM 871 C C . PRO A 1 108 ? -9.504 11.648 3.705 1.00 61.78 108 PRO A C 1
ATOM 873 O O . PRO A 1 108 ? -9.086 11.179 4.764 1.00 61.78 108 PRO A O 1
ATOM 876 N N . THR A 1 109 ? -10.220 12.770 3.649 1.00 66.50 109 THR A N 1
ATOM 877 C CA . THR A 1 109 ? -10.852 13.354 4.822 1.00 66.50 109 THR A CA 1
ATOM 878 C C . THR A 1 109 ? -12.024 12.451 5.123 1.00 66.50 109 THR A C 1
ATOM 880 O O . THR A 1 109 ? -13.012 12.406 4.391 1.00 66.50 109 THR A O 1
ATOM 883 N N . LEU A 1 110 ? -11.847 11.620 6.141 1.00 65.88 110 LEU A N 1
ATOM 884 C CA . LEU A 1 110 ? -12.911 10.770 6.618 1.00 65.88 110 LEU A CA 1
ATOM 885 C C . LEU A 1 110 ? -13.877 11.655 7.411 1.00 65.88 110 LEU A C 1
ATOM 887 O O . LEU A 1 110 ? -13.733 11.810 8.621 1.00 65.88 110 LEU A O 1
ATOM 891 N N . ASP A 1 111 ? -14.836 12.253 6.708 1.00 71.75 111 ASP A N 1
ATOM 892 C CA . ASP A 1 111 ? -15.960 12.964 7.314 1.00 71.75 111 ASP A CA 1
ATOM 893 C C . ASP A 1 111 ? -16.943 11.920 7.863 1.00 71.75 111 ASP A C 1
ATOM 895 O O . ASP A 1 111 ? -17.985 11.633 7.273 1.00 71.75 111 ASP A O 1
ATOM 899 N N . LEU A 1 112 ? -16.563 11.272 8.968 1.00 73.56 112 LEU A N 1
ATOM 900 C CA . LEU A 1 112 ? -17.465 10.404 9.719 1.00 73.56 112 LEU A CA 1
ATOM 901 C C . LEU A 1 112 ? -18.500 11.285 10.424 1.00 73.56 112 LEU A C 1
ATOM 903 O O . LEU A 1 112 ? -18.119 12.117 11.253 1.00 73.56 112 LEU A O 1
ATOM 907 N N . PRO A 1 113 ? -19.796 11.131 10.118 1.00 78.56 113 PRO A N 1
ATOM 908 C CA . PRO A 1 113 ? -20.812 11.918 10.782 1.00 78.56 113 PRO A CA 1
ATOM 909 C C . PRO A 1 113 ? -20.912 11.469 12.250 1.00 78.56 113 PRO A C 1
ATOM 911 O O . PRO A 1 113 ? -20.945 10.281 12.573 1.00 78.56 113 PRO A O 1
ATOM 914 N N . VAL A 1 114 ? -20.871 12.452 13.151 1.00 77.44 114 VAL A N 1
ATOM 915 C CA . VAL A 1 114 ? -20.788 12.254 14.610 1.00 77.44 114 VAL A CA 1
ATOM 916 C C . VAL A 1 114 ? -22.012 11.541 15.186 1.00 77.44 114 VAL A C 1
ATOM 918 O O . VAL A 1 114 ? -21.930 10.867 16.209 1.00 77.44 114 VAL A O 1
ATOM 921 N N . ASP A 1 115 ? -23.146 11.652 14.500 1.00 77.88 115 ASP A N 1
ATOM 922 C CA . ASP A 1 115 ? -24.408 11.023 14.872 1.00 77.88 115 ASP A CA 1
ATOM 923 C C . ASP A 1 115 ? -24.337 9.489 14.878 1.00 77.88 115 ASP A C 1
ATOM 925 O O . ASP A 1 115 ? -25.112 8.869 15.602 1.00 77.88 115 ASP A O 1
ATOM 929 N N . ILE A 1 116 ? -23.370 8.870 14.186 1.00 80.00 116 ILE A N 1
ATOM 930 C CA . ILE A 1 116 ? -23.102 7.424 14.279 1.00 80.00 116 ILE A CA 1
ATOM 931 C C . ILE A 1 116 ? -22.811 7.004 15.725 1.00 80.00 116 ILE A C 1
ATOM 933 O O . ILE A 1 116 ? -23.215 5.919 16.135 1.00 80.00 116 ILE A O 1
ATOM 937 N N . LEU A 1 117 ? -22.146 7.856 16.511 1.00 76.62 117 LEU A N 1
ATOM 938 C CA . LEU A 1 117 ? -21.836 7.571 17.916 1.00 76.62 117 LEU A CA 1
ATOM 939 C C . LEU A 1 117 ? -23.072 7.674 18.824 1.00 76.62 117 LEU A C 1
ATOM 941 O O . LEU A 1 117 ? -23.104 7.060 19.889 1.00 76.62 117 LEU A O 1
ATOM 945 N N . ALA A 1 118 ? -24.087 8.424 18.389 1.00 71.62 118 ALA A N 1
ATOM 946 C CA . ALA A 1 118 ? -25.353 8.609 19.095 1.00 71.62 118 ALA A CA 1
ATOM 947 C C . ALA A 1 118 ? -26.462 7.652 18.609 1.00 71.62 118 ALA A C 1
ATOM 949 O O . ALA A 1 118 ? -27.512 7.540 19.243 1.00 71.62 118 ALA A O 1
ATOM 950 N N . ALA A 1 119 ? -26.265 6.972 17.475 1.00 68.62 119 ALA A N 1
ATOM 951 C CA . ALA A 1 119 ? -27.296 6.175 16.825 1.00 68.62 119 ALA A CA 1
ATOM 952 C C . ALA A 1 119 ? -27.379 4.739 17.371 1.00 68.62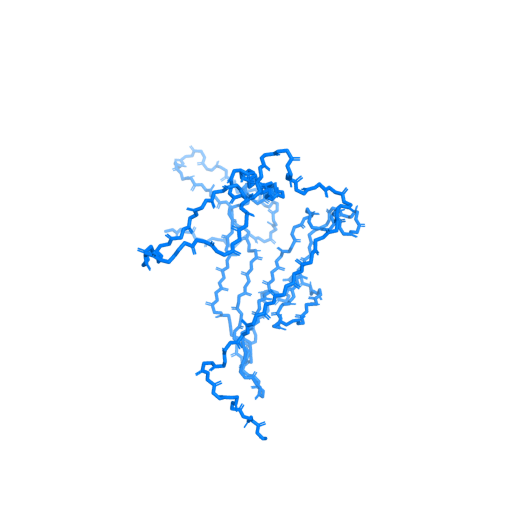 119 ALA A C 1
ATOM 954 O O . ALA A 1 119 ? -26.427 3.961 17.322 1.00 68.62 119 ALA A O 1
ATOM 955 N N . GLU A 1 120 ? -28.579 4.326 17.776 1.00 67.62 120 GLU A N 1
ATOM 956 C CA . GLU A 1 120 ? -28.894 2.930 18.093 1.00 67.62 120 GLU A CA 1
ATOM 957 C C . GLU A 1 120 ? -29.194 2.131 16.815 1.00 67.62 120 GLU A C 1
ATOM 959 O O . GLU A 1 120 ? -30.347 1.889 16.458 1.00 67.62 120 GLU A O 1
ATOM 964 N N . THR A 1 121 ? -28.155 1.698 16.098 1.00 68.31 121 THR A N 1
ATOM 965 C CA . THR A 1 121 ? -28.338 0.822 14.927 1.00 68.31 121 THR A CA 1
ATOM 966 C C . THR A 1 121 ? -28.087 -0.635 15.314 1.00 68.31 121 THR A C 1
ATOM 968 O O . THR A 1 121 ? -26.993 -1.161 15.131 1.00 68.31 121 THR A O 1
ATOM 971 N N . CYS A 1 122 ? -29.104 -1.311 15.856 1.00 68.88 122 CYS A N 1
ATOM 972 C CA . CYS A 1 122 ? -29.055 -2.751 16.133 1.00 68.88 122 CYS A CA 1
ATOM 973 C C . CYS A 1 122 ? -30.086 -3.508 15.284 1.00 68.88 122 CYS A C 1
ATOM 975 O O . CYS A 1 122 ? -31.291 -3.308 15.423 1.00 68.88 122 CYS A O 1
ATOM 977 N N . LEU A 1 123 ? -29.621 -4.416 14.418 1.00 71.75 123 LEU A N 1
ATOM 978 C CA . LEU A 1 123 ? -30.494 -5.257 13.581 1.00 71.75 123 LEU A CA 1
ATOM 979 C C . LEU A 1 123 ? -31.173 -6.387 14.374 1.00 71.75 123 LEU A C 1
ATOM 981 O O . LEU A 1 123 ? -32.197 -6.919 13.951 1.00 71.75 123 LEU A O 1
ATOM 985 N N . ALA A 1 124 ? -30.620 -6.753 15.531 1.00 66.12 124 ALA A N 1
ATOM 986 C CA . ALA A 1 124 ? -31.130 -7.806 16.397 1.00 66.12 124 ALA A CA 1
ATOM 987 C C . ALA A 1 124 ? -32.106 -7.232 17.440 1.00 66.12 124 ALA A C 1
ATOM 989 O O . ALA A 1 124 ? -31.862 -7.288 18.643 1.00 66.12 124 ALA A O 1
ATOM 990 N N . THR A 1 125 ? -33.235 -6.672 17.002 1.00 60.38 125 THR A N 1
ATOM 991 C CA . THR A 1 125 ? -34.303 -6.192 17.900 1.00 60.38 125 THR A CA 1
ATOM 992 C C . THR A 1 125 ? -35.148 -7.355 18.428 1.00 60.38 125 THR A C 1
ATOM 994 O O . THR A 1 125 ? -36.355 -7.446 18.224 1.00 60.38 125 THR A O 1
ATOM 997 N N . SER A 1 126 ? -34.519 -8.282 19.148 1.00 55.66 126 SER A N 1
ATOM 998 C CA . SER A 1 126 ? -35.210 -9.378 19.830 1.00 55.66 126 SER A CA 1
ATOM 999 C C . SER A 1 126 ? -35.601 -8.984 21.258 1.00 55.66 126 SER A C 1
ATOM 1001 O O . SER A 1 126 ? -35.124 -9.598 22.206 1.00 55.66 126 SER A O 1
ATOM 1003 N N . GLY A 1 127 ? -36.422 -7.941 21.427 1.00 56.44 127 GLY A N 1
ATOM 1004 C CA . GLY A 1 127 ? -37.195 -7.636 22.651 1.00 56.44 127 GLY A CA 1
ATOM 1005 C C . GLY A 1 127 ? -36.459 -7.494 23.998 1.00 56.44 127 GLY A C 1
ATOM 1006 O O . GLY A 1 127 ? -37.106 -7.241 25.012 1.00 56.44 127 GLY A O 1
ATOM 1007 N N . ARG A 1 128 ? -35.135 -7.660 24.048 1.00 61.47 128 ARG A N 1
ATOM 1008 C CA . ARG A 1 128 ? -34.286 -7.425 25.216 1.00 61.47 128 ARG A CA 1
ATOM 1009 C C . ARG A 1 128 ? -33.695 -6.033 25.041 1.00 61.47 128 ARG A C 1
ATOM 1011 O O . ARG A 1 128 ? -33.055 -5.773 24.029 1.00 61.47 128 ARG A O 1
ATOM 1018 N N . GLY A 1 129 ? -34.003 -5.140 25.978 1.00 62.88 129 GLY A N 1
ATOM 1019 C CA . GLY A 1 129 ? -33.526 -3.759 25.952 1.00 62.88 129 GLY A CA 1
ATOM 1020 C C . GLY A 1 129 ? -32.001 -3.671 25.895 1.00 62.88 129 GLY A C 1
ATOM 1021 O O . GLY A 1 129 ? -31.297 -4.615 26.257 1.00 62.88 129 GLY A O 1
ATOM 1022 N N . ILE A 1 130 ? -31.510 -2.527 25.428 1.00 70.12 130 ILE A N 1
ATOM 1023 C CA . ILE A 1 130 ? -30.084 -2.203 25.383 1.00 70.12 130 ILE A CA 1
ATOM 1024 C C . ILE A 1 130 ? -29.463 -2.270 26.788 1.00 70.12 130 ILE A C 1
ATOM 1026 O O . ILE A 1 130 ? -30.078 -1.870 27.776 1.00 70.12 130 ILE A O 1
ATOM 1030 N N . THR A 1 131 ? -28.241 -2.794 26.882 1.00 80.38 131 THR A N 1
ATOM 1031 C CA . THR A 1 131 ? -27.459 -2.863 28.133 1.00 80.38 131 THR A CA 1
ATOM 1032 C C . THR A 1 131 ? -26.420 -1.747 28.241 1.00 80.38 131 THR A C 1
ATOM 1034 O O . THR A 1 131 ? -25.569 -1.791 29.125 1.00 80.38 131 THR A O 1
ATOM 1037 N N . TYR A 1 132 ? -26.455 -0.776 27.330 1.00 80.44 132 TYR A N 1
ATOM 1038 C CA . TYR A 1 132 ? -25.544 0.361 27.283 1.00 80.44 132 TYR A CA 1
ATOM 1039 C C . TYR A 1 132 ? -26.340 1.665 27.198 1.00 80.44 132 TYR A C 1
ATOM 1041 O O . TYR A 1 132 ? -27.489 1.665 26.758 1.00 80.44 132 TYR A O 1
ATOM 1049 N N . THR A 1 133 ? -25.717 2.762 27.621 1.00 84.81 133 THR A N 1
ATOM 1050 C CA . THR A 1 133 ? -26.252 4.118 27.470 1.00 84.81 133 THR A CA 1
ATOM 1051 C C . THR A 1 133 ? -25.625 4.735 26.219 1.00 84.81 133 THR A C 1
ATOM 1053 O O . THR A 1 133 ? -24.398 4.848 26.185 1.00 84.81 133 THR A O 1
ATOM 1056 N N . PRO A 1 134 ? -26.407 5.084 25.181 1.00 80.62 134 PRO A N 1
ATOM 1057 C CA . PRO A 1 134 ? -25.885 5.797 24.018 1.00 80.62 134 PRO A CA 1
ATOM 1058 C C . PRO A 1 134 ? -25.305 7.154 24.417 1.00 80.62 134 PRO A C 1
ATOM 1060 O O . PRO A 1 134 ? -25.810 7.787 25.344 1.00 80.62 134 PRO A O 1
ATOM 1063 N N . LEU A 1 135 ? -24.283 7.603 23.690 1.00 83.75 135 LEU A N 1
ATOM 1064 C CA . LEU A 1 135 ? -23.707 8.931 23.882 1.00 83.75 135 LEU A CA 1
ATOM 1065 C C . LEU A 1 135 ? -24.680 10.006 23.398 1.00 83.75 135 LEU A C 1
ATOM 1067 O O . LEU A 1 135 ? -25.309 9.864 22.343 1.00 83.75 135 LEU A O 1
ATOM 1071 N N . SER A 1 136 ? -24.762 11.111 24.133 1.00 83.75 136 SER A N 1
ATOM 1072 C CA . SER A 1 136 ? -25.362 12.334 23.607 1.00 83.75 136 SER A CA 1
ATOM 1073 C C . SER A 1 136 ? -24.359 13.120 22.752 1.00 83.75 136 SER A C 1
ATOM 1075 O O . SER A 1 136 ? -23.151 12.892 22.785 1.00 83.75 136 SER A O 1
ATOM 1077 N N . LEU A 1 137 ? -24.852 14.073 21.954 1.00 81.00 137 LEU A N 1
ATOM 1078 C CA . LEU A 1 137 ? -23.997 14.884 21.073 1.00 81.00 137 LEU A CA 1
ATOM 1079 C C . LEU A 1 137 ? -22.935 15.681 21.851 1.00 81.00 137 LEU A C 1
ATOM 1081 O O . LEU A 1 137 ? -21.840 15.907 21.337 1.00 81.00 137 LEU A O 1
ATOM 1085 N N . ASP A 1 138 ? -23.243 16.091 23.080 1.00 86.38 138 ASP A N 1
ATOM 1086 C CA . ASP A 1 138 ? -22.337 16.793 23.993 1.00 86.38 138 ASP A CA 1
ATOM 1087 C C . ASP A 1 138 ? -21.317 15.880 24.695 1.00 86.38 138 ASP A C 1
ATOM 1089 O O . ASP A 1 138 ? -20.347 16.385 25.254 1.00 86.38 138 ASP A O 1
ATOM 1093 N N . GLU A 1 139 ? -21.479 14.558 24.602 1.00 86.06 139 GLU A N 1
ATOM 1094 C CA . GLU A 1 139 ? -20.546 13.544 25.120 1.00 86.06 139 GLU A CA 1
ATOM 1095 C C . GLU A 1 139 ? -19.634 12.966 24.023 1.00 86.06 139 GLU A C 1
ATOM 1097 O O . GLU A 1 139 ? -18.959 11.955 24.225 1.00 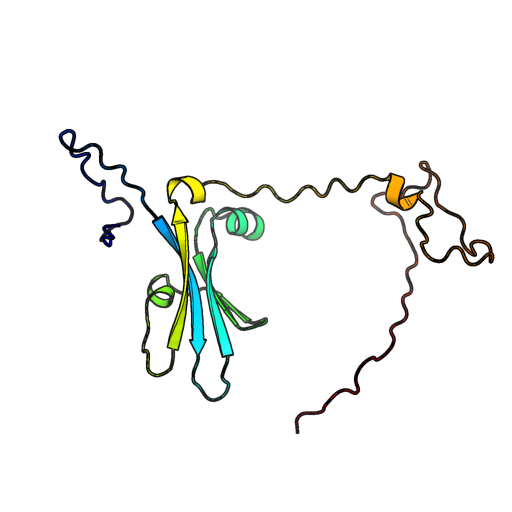86.06 139 GLU A O 1
ATOM 1102 N N . THR A 1 140 ? -19.601 13.596 22.843 1.00 85.81 140 THR A N 1
ATOM 1103 C CA . THR A 1 140 ? -18.731 13.171 21.740 1.00 85.81 140 THR A CA 1
ATOM 1104 C C . THR A 1 140 ? -17.257 13.251 22.167 1.00 85.81 140 THR A C 1
ATOM 1106 O O . THR A 1 140 ? -16.792 14.353 22.470 1.00 85.81 140 THR A O 1
ATOM 1109 N N . PRO A 1 141 ? -16.493 12.139 22.128 1.00 88.38 141 PRO A N 1
ATOM 1110 C CA . PRO A 1 141 ? -15.085 12.147 22.509 1.00 88.38 141 PRO A CA 1
ATOM 1111 C C . PRO A 1 141 ? -14.253 13.088 21.634 1.00 88.38 141 PRO A C 1
ATOM 1113 O O . PRO A 1 141 ? -14.317 13.042 20.401 1.00 88.38 141 PRO A O 1
ATOM 1116 N N . GLY A 1 142 ? -13.445 13.922 22.279 1.00 88.38 142 GLY A N 1
ATOM 1117 C CA . GLY A 1 142 ? -12.529 14.862 21.652 1.00 88.38 142 GLY A CA 1
ATOM 1118 C C . GLY A 1 142 ? -11.054 14.457 21.775 1.00 88.38 142 GLY A C 1
ATOM 1119 O O . GLY A 1 142 ? -10.696 13.483 22.445 1.00 88.38 142 GLY A O 1
ATOM 1120 N N . PRO A 1 143 ? -10.146 15.211 21.125 1.00 91.00 143 PRO A N 1
ATOM 1121 C CA . PRO A 1 143 ? -8.712 14.981 21.244 1.00 91.00 143 PRO A CA 1
ATOM 1122 C C . PRO A 1 143 ? -8.237 15.067 22.701 1.00 91.00 143 PRO A C 1
ATOM 1124 O O . PRO A 1 143 ? -8.331 16.118 23.330 1.00 91.00 143 PRO A O 1
ATOM 1127 N N . GLY A 1 144 ? -7.663 13.973 23.204 1.00 93.06 144 GLY A N 1
ATOM 1128 C CA . GLY A 1 144 ? -7.126 13.880 24.565 1.00 93.06 144 GLY A CA 1
ATOM 1129 C C . GLY A 1 144 ? -8.047 13.192 25.574 1.00 93.06 144 GLY A C 1
ATOM 1130 O O . GLY A 1 144 ? -7.585 12.893 26.676 1.00 93.06 144 GLY A O 1
ATOM 1131 N N . ASP A 1 145 ? -9.291 12.888 25.202 1.00 93.62 145 ASP A N 1
ATOM 1132 C CA . ASP A 1 145 ? -10.202 12.128 26.056 1.00 93.62 145 ASP A CA 1
ATOM 1133 C C . ASP A 1 145 ? -9.771 10.660 26.175 1.00 93.62 145 ASP A C 1
ATOM 1135 O O . ASP A 1 145 ? -9.195 10.069 25.257 1.00 93.62 145 ASP A O 1
ATOM 1139 N N . LEU A 1 146 ? -10.056 10.059 27.332 1.00 94.31 146 LEU A N 1
ATOM 1140 C CA . LEU A 1 146 ? -9.737 8.665 27.623 1.00 94.31 146 LEU A CA 1
ATOM 1141 C C . LEU A 1 146 ? -11.004 7.817 27.557 1.00 94.31 146 LEU A C 1
ATOM 1143 O O . LEU A 1 146 ? -11.964 8.064 28.284 1.00 94.31 146 LEU A O 1
ATOM 1147 N N . VAL A 1 147 ? -10.968 6.774 26.733 1.00 92.00 147 VAL A N 1
ATOM 1148 C CA . VAL A 1 147 ? -12.037 5.779 26.606 1.00 92.00 147 VAL A CA 1
ATOM 1149 C C . VAL A 1 147 ? -11.471 4.384 26.857 1.00 92.00 147 VAL A C 1
ATOM 1151 O O . VAL A 1 147 ? -10.362 4.067 26.425 1.00 92.00 147 VAL A O 1
ATOM 1154 N N . ALA A 1 148 ? -12.217 3.552 27.582 1.00 93.75 148 ALA A N 1
ATOM 1155 C CA . ALA A 1 148 ? -11.879 2.143 27.757 1.00 93.75 148 ALA A CA 1
ATOM 1156 C C . ALA A 1 148 ? -12.447 1.331 26.586 1.00 93.75 148 ALA A C 1
ATOM 1158 O O . ALA A 1 148 ? -13.569 1.579 26.149 1.00 93.75 148 ALA A O 1
ATOM 1159 N N . MET A 1 149 ? -11.685 0.358 26.092 1.00 94.25 149 MET A N 1
ATOM 1160 C CA . MET A 1 149 ? -12.094 -0.523 25.002 1.00 94.25 149 MET A CA 1
ATOM 1161 C C . MET A 1 149 ? -11.688 -1.952 25.337 1.00 94.25 149 MET A C 1
ATOM 1163 O O . MET A 1 149 ? -10.558 -2.193 25.759 1.00 94.25 149 MET A O 1
ATOM 1167 N N . ASP A 1 150 ? -12.619 -2.871 25.131 1.00 95.94 150 ASP A N 1
ATOM 1168 C CA . ASP A 1 150 ? -12.436 -4.305 25.301 1.00 95.94 150 ASP A CA 1
ATOM 1169 C C . ASP A 1 150 ? -13.133 -5.024 24.140 1.00 95.94 150 ASP A C 1
ATOM 1171 O O . ASP A 1 150 ? -14.167 -4.556 23.651 1.00 95.94 150 ASP A O 1
ATOM 1175 N N . ALA A 1 151 ? -12.540 -6.109 23.650 1.00 95.69 151 ALA A N 1
ATOM 1176 C CA . ALA A 1 151 ? -13.051 -6.850 22.503 1.00 95.69 151 ALA A CA 1
ATOM 1177 C C . ALA A 1 151 ? -12.746 -8.339 22.652 1.00 95.69 151 ALA A C 1
ATOM 1179 O O . ALA A 1 151 ? -11.633 -8.721 23.002 1.00 95.69 151 ALA A O 1
ATOM 1180 N N . GLU A 1 152 ? -13.728 -9.167 22.304 1.00 94.31 152 GLU A N 1
ATOM 1181 C CA . GLU A 1 152 ? -13.637 -10.622 22.384 1.00 94.31 152 GLU A CA 1
ATOM 1182 C C . GLU A 1 152 ? -13.688 -11.237 20.985 1.00 94.31 152 GLU A C 1
ATOM 1184 O O . GLU A 1 152 ? -14.483 -10.826 20.134 1.00 94.31 152 GLU A O 1
ATOM 1189 N N . PHE A 1 153 ? -12.853 -12.249 20.748 1.00 92.25 153 PHE A N 1
ATOM 1190 C CA . PHE A 1 153 ? -12.751 -12.931 19.458 1.00 92.25 153 PHE A CA 1
ATOM 1191 C C . PHE A 1 153 ? -13.123 -14.405 19.591 1.00 92.25 153 PHE A C 1
ATOM 1193 O O . PHE A 1 153 ? -12.822 -15.057 20.589 1.00 92.25 153 PHE A O 1
ATOM 1200 N N . VAL A 1 154 ? -13.750 -14.950 18.549 1.00 92.75 154 VAL A N 1
ATOM 1201 C CA . VAL A 1 154 ? -14.053 -16.381 18.447 1.00 92.75 154 VAL A CA 1
ATOM 1202 C C . VAL A 1 154 ? -13.212 -17.014 17.344 1.00 92.75 154 VAL A C 1
ATOM 1204 O O . VAL A 1 154 ? -13.101 -16.479 16.241 1.00 92.75 154 VAL A O 1
ATOM 1207 N N . THR A 1 155 ? -12.617 -18.170 17.630 1.00 90.19 155 THR A N 1
ATOM 1208 C CA . THR A 1 155 ? -11.849 -18.940 16.646 1.00 90.19 155 THR A CA 1
ATOM 1209 C C . THR A 1 155 ? -12.803 -19.647 15.685 1.00 90.19 155 THR A C 1
ATOM 1211 O O . THR A 1 155 ? -13.577 -20.506 16.104 1.00 90.19 155 THR A O 1
ATOM 1214 N N . LEU A 1 156 ? -12.747 -19.298 14.396 1.00 88.75 156 LEU A N 1
ATOM 1215 C CA . LEU A 1 156 ? -13.567 -19.946 13.363 1.00 88.75 156 LEU A CA 1
ATOM 1216 C C . LEU A 1 156 ? -12.908 -21.210 12.796 1.00 88.75 156 LEU A C 1
ATOM 1218 O O . LEU A 1 156 ? -13.588 -22.209 12.589 1.00 88.75 156 LEU A O 1
ATOM 1222 N N . ASN A 1 157 ? -11.590 -21.177 12.589 1.00 86.88 157 ASN A N 1
ATOM 1223 C CA . ASN A 1 157 ? -10.803 -22.293 12.067 1.00 86.88 157 ASN A CA 1
ATOM 1224 C C . ASN A 1 157 ? -9.684 -22.635 13.052 1.00 86.88 157 ASN A C 1
ATOM 1226 O O . ASN A 1 157 ? -9.109 -21.730 13.658 1.00 86.88 157 ASN A O 1
ATOM 1230 N N . GLN A 1 158 ? -9.371 -23.924 13.209 1.00 81.19 158 GLN A N 1
ATOM 1231 C CA . GLN A 1 158 ? -8.172 -24.329 13.947 1.00 81.19 158 GLN A CA 1
ATOM 1232 C C . GLN A 1 158 ? -6.932 -23.864 13.181 1.00 81.19 158 GLN A C 1
ATOM 1234 O O . GLN A 1 158 ? -6.906 -23.913 11.954 1.00 81.19 158 GLN A O 1
ATOM 1239 N N . GLU A 1 159 ? -5.930 -23.389 13.911 1.00 78.94 159 GLU A N 1
ATOM 1240 C CA . GLU A 1 159 ? -4.648 -22.996 13.339 1.00 78.94 159 GLU A CA 1
ATOM 1241 C C . GLU A 1 159 ? -3.964 -24.240 12.753 1.00 78.94 159 GLU A C 1
ATOM 1243 O O . GLU A 1 159 ? -3.644 -25.187 13.475 1.00 78.94 159 GLU A O 1
ATOM 1248 N N . GLU A 1 160 ? -3.785 -24.275 11.434 1.00 77.12 160 GLU A N 1
ATOM 1249 C CA . GLU A 1 160 ? -2.995 -25.317 10.785 1.00 77.12 160 GLU A CA 1
ATOM 1250 C C . GLU A 1 160 ? -1.516 -24.963 10.969 1.00 77.12 160 GLU A C 1
ATOM 1252 O O . GLU A 1 160 ? -1.033 -23.957 10.456 1.00 77.12 160 GLU A O 1
ATOM 1257 N N . SER A 1 161 ? -0.792 -25.762 11.756 1.00 65.12 161 SER A N 1
ATOM 1258 C CA . SER A 1 161 ? 0.662 -25.627 11.873 1.00 65.12 161 SER A CA 1
ATOM 1259 C C . SER A 1 161 ? 1.334 -26.246 10.649 1.00 65.12 161 SER A C 1
ATOM 1261 O O . SER A 1 161 ? 1.231 -27.455 10.438 1.00 65.12 161 SER A O 1
ATOM 1263 N N . GLU A 1 162 ? 2.058 -25.445 9.870 1.00 58.81 162 GLU A N 1
ATOM 1264 C CA . GLU A 1 162 ? 3.039 -25.962 8.912 1.00 58.81 162 GLU A CA 1
ATOM 1265 C C . GLU A 1 162 ? 4.330 -26.311 9.681 1.00 58.81 162 GLU A C 1
ATOM 1267 O O . GLU A 1 162 ? 4.921 -25.446 10.330 1.00 58.81 162 GLU A O 1
ATOM 1272 N N . LEU A 1 163 ? 4.716 -27.596 9.672 1.00 47.38 163 LEU A N 1
ATOM 1273 C CA . LEU A 1 163 ? 5.963 -28.122 10.257 1.00 47.38 163 LEU A CA 1
ATOM 1274 C C . LEU A 1 163 ? 7.146 -27.980 9.294 1.00 47.38 163 LEU A C 1
ATOM 1276 O O . LEU A 1 163 ? 6.962 -28.289 8.094 1.00 47.38 163 LEU A O 1
#

InterPro domains:
  IPR028881 PAN2, UCH domain [PF13423] (15-72)
  IPR050785 PAN2-PAN3 complex catalytic subunit [PTHR15728] (16-163)

Radius of gyration: 25.47 Å; chains: 1; bounding box: 53×46×70 Å

Sequence (163 aa):
VNITKLDRPDDTIPSDKETYLQTEVYDLCAVVCYVHEERRNLVGIMNVGPGYHQRTSGTTVSQWYIFNDFSISPVASQEAVWFSLDWKVPCVLYWMNHQSSSHVLPTPTLDLPVDILAAETCLATSGRGITYTPLSLDETPGPGDLVAMDAEFVTLNQEESEL

pLDDT: mean 82.44, std 13.34, range [47.38, 98.12]

Organism: NCBI:txid320908

Foldseek 3Di:
DDDDDDPDPPDDDDPPVVDPDDDFDKDFAKWWKFFPDPDTFIKIWGWDAQVVCCVPPVGRDIFIWIDDPPDIGTDDPVVRVDAPVVGIGTDDIDIDTPVVVPDPDPPPPPPDPQCVQQDDDDPPPPPDDDPDDGDDPVRRDDPPDDDDDDDDDDDPDDDDDDD